Protein AF-A0A7H9AKN1-F1 (afdb_monomer_lite)

Radius of gyration: 24.17 Å; chains: 1; bounding box: 54×29×66 Å

Structure (mmCIF, N/CA/C/O backbone):
data_AF-A0A7H9AKN1-F1
#
_entry.id   AF-A0A7H9AKN1-F1
#
loop_
_atom_site.group_PDB
_atom_site.id
_atom_site.type_symbol
_atom_site.label_atom_id
_atom_site.label_alt_id
_atom_site.label_comp_id
_atom_site.label_asym_id
_atom_site.label_entity_id
_atom_site.label_seq_id
_atom_site.pdbx_PDB_ins_code
_atom_site.Cartn_x
_atom_site.Cartn_y
_atom_site.Cartn_z
_atom_site.occupancy
_atom_site.B_iso_or_equiv
_atom_site.auth_seq_id
_atom_site.auth_comp_id
_atom_site.auth_asym_id
_atom_site.auth_atom_id
_atom_site.pdbx_PDB_model_num
ATOM 1 N N . MET A 1 1 ? -33.465 -10.566 28.072 1.00 66.38 1 MET A N 1
ATOM 2 C CA . MET A 1 1 ? -33.564 -11.280 26.782 1.00 66.38 1 MET A CA 1
ATOM 3 C C . MET A 1 1 ? -33.278 -10.333 25.612 1.00 66.38 1 MET A C 1
ATOM 5 O O . MET A 1 1 ? -32.271 -10.537 24.952 1.00 66.38 1 MET A O 1
ATOM 9 N N . GLU A 1 2 ? -34.022 -9.232 25.439 1.00 74.25 2 GLU A N 1
ATOM 10 C CA . GLU A 1 2 ? -33.781 -8.227 24.370 1.00 74.25 2 GLU A CA 1
ATOM 11 C C . GLU A 1 2 ? -32.374 -7.591 24.379 1.00 74.25 2 GLU A C 1
ATOM 13 O O . GLU A 1 2 ? -31.767 -7.380 23.329 1.00 74.25 2 GLU A O 1
ATOM 18 N N . LEU A 1 3 ? -31.808 -7.323 25.563 1.00 77.31 3 LEU A N 1
ATOM 19 C CA . LEU A 1 3 ? -30.446 -6.782 25.691 1.00 77.31 3 LEU A CA 1
ATOM 20 C C . LEU A 1 3 ? -29.365 -7.762 25.205 1.00 77.31 3 LEU A C 1
ATOM 22 O O . LEU A 1 3 ? -28.348 -7.340 24.653 1.00 77.31 3 LEU A O 1
ATOM 26 N N . GLU A 1 4 ? -29.557 -9.070 25.390 1.00 75.44 4 GLU A N 1
ATOM 27 C CA . GLU A 1 4 ? -28.607 -10.077 24.900 1.00 75.44 4 GLU A CA 1
ATOM 28 C C . GLU A 1 4 ? -28.708 -10.251 23.387 1.00 75.44 4 GLU A C 1
ATOM 30 O O . GLU A 1 4 ? -27.685 -10.361 22.709 1.00 75.44 4 GLU A O 1
ATOM 35 N N . GLU A 1 5 ? -29.924 -10.214 22.846 1.00 79.50 5 GLU A N 1
ATOM 36 C CA . GLU A 1 5 ? -30.170 -10.277 21.408 1.00 79.50 5 GLU A CA 1
ATOM 37 C C . GLU A 1 5 ? -29.578 -9.057 20.687 1.00 79.50 5 GLU A C 1
ATOM 39 O O . GLU A 1 5 ? -28.807 -9.208 19.736 1.00 79.50 5 GLU A O 1
ATOM 44 N N . THR A 1 6 ? -29.802 -7.853 21.221 1.00 83.56 6 THR A N 1
ATOM 45 C CA . THR A 1 6 ? -29.219 -6.602 20.707 1.00 83.56 6 THR A CA 1
ATOM 46 C C . THR A 1 6 ? -27.687 -6.647 20.713 1.00 83.56 6 THR A C 1
ATOM 48 O O . THR A 1 6 ? -27.030 -6.261 19.740 1.00 83.56 6 THR A O 1
ATOM 51 N N . ASN A 1 7 ? -27.085 -7.162 21.789 1.00 79.50 7 ASN A N 1
ATOM 52 C CA . ASN A 1 7 ? -25.632 -7.310 21.890 1.00 79.50 7 ASN A CA 1
ATOM 53 C C . ASN A 1 7 ? -25.068 -8.343 20.902 1.00 79.50 7 ASN A C 1
ATOM 55 O O . ASN A 1 7 ? -24.010 -8.108 20.308 1.00 79.50 7 ASN A O 1
ATOM 59 N N . ARG A 1 8 ? -25.755 -9.473 20.696 1.00 79.62 8 ARG A N 1
ATOM 60 C CA . ARG A 1 8 ? -25.358 -10.494 19.711 1.00 79.62 8 ARG A CA 1
ATOM 61 C C . ARG A 1 8 ? -25.420 -9.946 18.288 1.00 79.62 8 ARG A C 1
ATOM 63 O O . ARG A 1 8 ? -24.432 -10.066 17.563 1.00 79.62 8 ARG A O 1
ATOM 70 N N . THR A 1 9 ? -26.508 -9.271 17.927 1.00 84.75 9 THR A N 1
ATOM 71 C CA . THR A 1 9 ? -26.685 -8.642 16.609 1.00 84.75 9 THR A CA 1
ATOM 72 C C . THR A 1 9 ? -25.603 -7.596 16.337 1.00 84.75 9 THR A C 1
ATOM 74 O O . THR A 1 9 ? -24.969 -7.621 15.281 1.00 84.75 9 THR A O 1
ATOM 77 N N . ASN A 1 10 ? -25.289 -6.744 17.318 1.00 83.94 10 ASN A N 1
ATOM 78 C CA . ASN A 1 10 ? -24.216 -5.753 17.195 1.00 83.94 10 ASN A CA 1
ATOM 79 C C . ASN A 1 10 ? -22.827 -6.386 17.009 1.00 83.94 10 ASN A C 1
ATOM 81 O O . ASN A 1 10 ? -22.036 -5.910 16.190 1.00 83.94 10 ASN A O 1
ATOM 85 N N . LYS A 1 11 ? -22.511 -7.469 17.732 1.00 82.88 11 LYS A N 1
ATOM 86 C CA . LYS A 1 11 ? -21.246 -8.204 17.549 1.00 82.88 11 LYS A CA 1
ATOM 87 C C . LYS A 1 11 ? -21.155 -8.832 16.157 1.00 82.88 11 LYS A C 1
ATOM 89 O O . LYS A 1 11 ? -20.117 -8.706 15.508 1.00 82.88 11 LYS A O 1
ATOM 94 N N . MET A 1 12 ? -22.235 -9.452 15.683 1.00 87.56 12 MET A N 1
ATOM 95 C CA . MET A 1 12 ? -22.297 -10.046 14.343 1.00 87.56 12 MET A CA 1
ATOM 96 C C . MET A 1 12 ? -22.142 -8.991 13.241 1.00 87.56 12 MET A C 1
ATOM 98 O O . MET A 1 12 ? -21.385 -9.205 12.296 1.00 87.56 12 MET A O 1
ATOM 102 N N . LEU A 1 13 ? -22.785 -7.828 13.386 1.00 90.50 13 LEU A N 1
ATOM 103 C CA . LEU A 1 13 ? -22.668 -6.725 12.431 1.00 90.50 13 LEU A CA 1
ATOM 104 C C . LEU A 1 13 ? -21.233 -6.179 12.357 1.00 90.50 13 LEU A C 1
ATOM 106 O O . LEU A 1 13 ? -20.713 -5.962 11.263 1.00 90.50 13 LEU A O 1
ATOM 110 N N . ARG A 1 14 ? -20.569 -6.008 13.508 1.00 86.25 14 ARG A N 1
ATOM 111 C CA . ARG A 1 14 ? -19.159 -5.580 13.570 1.00 86.25 14 ARG A CA 1
ATOM 112 C C . ARG A 1 14 ? -18.223 -6.598 12.923 1.00 86.25 14 ARG A C 1
ATOM 114 O O . ARG A 1 14 ? -17.354 -6.207 12.149 1.00 86.25 14 ARG A O 1
ATOM 121 N N . ALA A 1 15 ? -18.424 -7.886 13.200 1.00 87.50 15 ALA A N 1
ATOM 122 C CA . ALA A 1 15 ? -17.642 -8.955 12.586 1.00 87.50 15 ALA A CA 1
ATOM 123 C C . ALA A 1 15 ? -17.828 -8.985 11.060 1.00 87.50 15 ALA A C 1
ATOM 125 O O . ALA A 1 15 ? -16.844 -9.051 10.326 1.00 87.50 15 ALA A O 1
ATOM 126 N N . LYS A 1 16 ? -19.070 -8.853 10.574 1.00 90.06 16 LYS A N 1
ATOM 127 C CA . LYS A 1 16 ? -19.369 -8.790 9.137 1.00 90.06 16 LYS A CA 1
ATOM 128 C C . LYS A 1 16 ? -18.691 -7.593 8.467 1.00 90.06 16 LYS A C 1
ATOM 130 O O . LYS A 1 16 ? -18.005 -7.773 7.467 1.00 90.06 16 LYS A O 1
ATOM 135 N N . LYS A 1 17 ? -18.809 -6.399 9.060 1.00 89.75 17 LYS A N 1
ATOM 136 C CA . LYS A 1 17 ? -18.154 -5.184 8.556 1.00 89.75 17 LYS A CA 1
ATOM 137 C C . LYS A 1 17 ? -16.638 -5.359 8.445 1.00 89.75 17 LYS A C 1
ATOM 139 O O . LYS A 1 17 ? -16.061 -4.987 7.431 1.00 89.75 17 LYS A O 1
ATOM 144 N N . HIS A 1 18 ? -16.009 -5.960 9.452 1.00 87.56 18 HIS A N 1
ATOM 145 C CA . HIS A 1 18 ? -14.571 -6.215 9.432 1.00 87.56 18 HIS A CA 1
ATOM 146 C C . HIS A 1 18 ? -14.162 -7.182 8.308 1.00 87.56 18 HIS A C 1
ATOM 148 O O . HIS A 1 18 ? -13.166 -6.950 7.628 1.00 87.56 18 HIS A O 1
ATOM 154 N N . VAL A 1 19 ? -14.949 -8.235 8.057 1.00 92.38 19 VAL A N 1
ATOM 155 C CA . VAL A 1 19 ? -14.710 -9.153 6.929 1.00 92.38 19 VAL A CA 1
ATOM 156 C C . VAL A 1 19 ? -14.840 -8.433 5.585 1.00 92.38 19 VAL A C 1
ATOM 158 O O . VAL A 1 19 ? -14.038 -8.676 4.685 1.00 92.38 19 VAL A O 1
ATOM 161 N N . ASP A 1 20 ? -15.823 -7.547 5.437 1.00 93.31 20 ASP A N 1
ATOM 162 C CA . ASP A 1 20 ?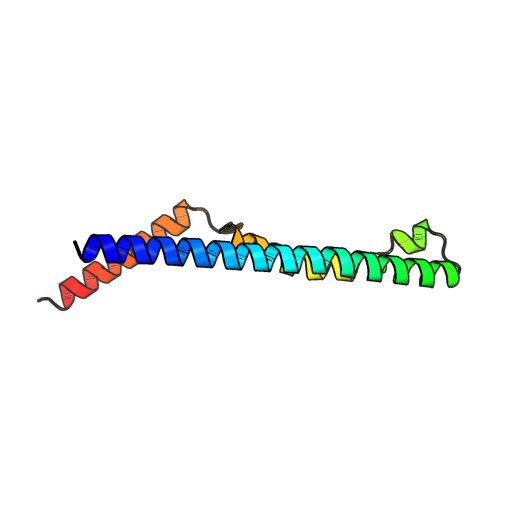 -16.012 -6.779 4.204 1.00 93.31 20 ASP A CA 1
ATOM 163 C C . ASP A 1 20 ? -14.859 -5.781 3.974 1.00 93.31 20 ASP A C 1
ATOM 165 O O . ASP A 1 20 ? -14.356 -5.668 2.854 1.00 93.31 20 ASP A O 1
ATOM 169 N N . GLU A 1 21 ? -14.362 -5.132 5.032 1.00 92.88 21 GLU A N 1
ATOM 170 C CA . GLU A 1 21 ? -13.153 -4.294 4.982 1.00 92.88 21 GLU A CA 1
ATOM 171 C C . GLU A 1 21 ? -11.910 -5.112 4.591 1.00 92.88 21 GLU A C 1
ATOM 173 O O . GLU A 1 21 ? -11.133 -4.689 3.733 1.00 92.88 21 GLU A O 1
ATOM 178 N N . LEU A 1 22 ? -11.753 -6.316 5.149 1.00 93.88 22 LEU A N 1
ATOM 179 C CA . LEU A 1 22 ? -10.649 -7.219 4.825 1.00 93.88 22 LEU A CA 1
ATOM 180 C C . LEU A 1 22 ? -10.678 -7.664 3.354 1.00 93.88 22 LEU A C 1
ATOM 182 O O . LEU A 1 22 ? -9.647 -7.655 2.680 1.00 93.88 22 LEU A O 1
ATOM 186 N N . LYS A 1 23 ? -11.858 -8.001 2.824 1.00 94.94 23 LYS A N 1
ATOM 187 C CA . LYS A 1 23 ? -12.032 -8.301 1.392 1.00 94.94 23 LYS A CA 1
ATOM 188 C C . LYS A 1 23 ? -11.655 -7.104 0.522 1.00 94.94 23 LYS A C 1
ATOM 190 O O . LYS A 1 23 ? -10.933 -7.274 -0.459 1.00 94.94 23 LYS A O 1
ATOM 195 N N . GLY A 1 24 ? -12.105 -5.904 0.894 1.00 95.94 24 GLY A N 1
ATOM 196 C CA . GLY A 1 24 ? -11.749 -4.667 0.197 1.00 95.94 24 GLY A CA 1
ATOM 197 C C . GLY A 1 24 ? -10.238 -4.431 0.162 1.00 95.94 24 GLY A C 1
ATOM 198 O O . GLY A 1 24 ? -9.692 -4.073 -0.883 1.00 95.94 24 GLY A O 1
ATOM 199 N N . PHE A 1 25 ? -9.543 -4.702 1.268 1.00 96.31 25 PHE A N 1
ATOM 200 C CA . PHE A 1 25 ? -8.085 -4.637 1.325 1.00 96.31 25 PHE A CA 1
ATOM 201 C C . PHE A 1 25 ? -7.407 -5.641 0.390 1.00 96.31 25 PHE A C 1
ATOM 203 O O . PHE A 1 25 ? -6.521 -5.245 -0.364 1.00 96.31 25 PHE A O 1
ATOM 210 N N . TYR A 1 26 ? -7.835 -6.908 0.373 1.00 96.44 26 TYR A N 1
ATOM 211 C CA . TYR A 1 26 ? -7.247 -7.913 -0.521 1.00 96.44 26 TYR A CA 1
ATOM 212 C C . TYR A 1 26 ? -7.459 -7.594 -2.000 1.00 96.44 26 TYR A C 1
ATOM 214 O O . TYR A 1 26 ? -6.549 -7.802 -2.801 1.00 96.44 26 TYR A O 1
ATOM 222 N N . ILE A 1 27 ? -8.619 -7.043 -2.365 1.00 97.94 27 ILE A N 1
ATOM 223 C CA . ILE A 1 27 ? -8.863 -6.565 -3.731 1.00 97.94 27 ILE A CA 1
ATOM 224 C C . ILE A 1 27 ? -7.904 -5.416 -4.062 1.00 97.94 27 ILE A C 1
ATOM 226 O O . ILE A 1 27 ? -7.258 -5.445 -5.107 1.00 97.94 27 ILE A O 1
ATOM 230 N N . HIS A 1 28 ? -7.762 -4.433 -3.167 1.00 97.12 28 HIS A N 1
ATOM 231 C CA . HIS A 1 28 ? -6.837 -3.317 -3.372 1.00 97.12 28 HIS A CA 1
ATOM 232 C C . HIS A 1 28 ? -5.381 -3.791 -3.502 1.00 97.12 28 HIS A C 1
ATOM 234 O O . HIS A 1 28 ? -4.677 -3.348 -4.405 1.00 97.12 28 HIS A O 1
ATOM 240 N N . LEU A 1 29 ? -4.950 -4.732 -2.655 1.00 97.88 29 LEU A N 1
ATOM 241 C CA . LEU A 1 29 ? -3.625 -5.352 -2.709 1.00 97.88 29 LEU A CA 1
ATOM 242 C C . LEU A 1 29 ? -3.397 -6.097 -4.031 1.00 97.88 29 LEU A C 1
ATOM 244 O O . LEU A 1 29 ? -2.348 -5.937 -4.651 1.00 97.88 29 LEU A O 1
ATOM 248 N N . LEU A 1 30 ? -4.376 -6.885 -4.480 1.00 98.06 30 LEU A N 1
ATOM 249 C CA . LEU A 1 30 ? -4.291 -7.617 -5.742 1.00 98.06 30 LEU A CA 1
ATOM 250 C C . LEU A 1 30 ? -4.153 -6.659 -6.930 1.00 98.06 30 LEU A C 1
ATOM 252 O O . LEU A 1 30 ? -3.252 -6.825 -7.750 1.00 98.06 30 LEU A O 1
ATOM 256 N N . VAL A 1 31 ? -5.011 -5.636 -6.999 1.00 98.00 31 VAL A N 1
ATOM 257 C CA . VAL A 1 31 ? -4.950 -4.602 -8.044 1.00 98.00 31 VAL A CA 1
ATOM 258 C C . VAL A 1 31 ? -3.603 -3.888 -8.007 1.00 98.00 31 VAL A C 1
ATOM 260 O O . VAL A 1 31 ? -2.970 -3.738 -9.048 1.00 98.00 31 VAL A O 1
ATOM 263 N N . TYR A 1 32 ? -3.130 -3.510 -6.818 1.00 97.62 32 TYR A N 1
ATOM 264 C CA . TYR A 1 32 ? -1.822 -2.890 -6.637 1.00 97.62 32 TYR A CA 1
ATOM 265 C C . TYR A 1 32 ? -0.697 -3.758 -7.218 1.00 97.62 32 TYR A C 1
ATOM 267 O O . TYR A 1 32 ? 0.122 -3.246 -7.978 1.00 97.62 32 TYR A O 1
ATOM 275 N N . ILE A 1 33 ? -0.664 -5.060 -6.921 1.00 97.75 33 ILE A N 1
ATOM 276 C CA . ILE A 1 33 ? 0.378 -5.964 -7.432 1.00 97.75 33 ILE A CA 1
ATOM 277 C C . ILE A 1 33 ? 0.302 -6.074 -8.959 1.00 97.75 33 ILE A C 1
ATOM 279 O O . ILE A 1 33 ? 1.306 -5.859 -9.637 1.00 97.75 33 ILE A O 1
ATOM 283 N N . LEU A 1 34 ? -0.878 -6.376 -9.507 1.00 98.00 34 LEU A N 1
ATOM 284 C CA . LEU A 1 34 ? -1.045 -6.612 -10.944 1.00 98.00 34 LEU A CA 1
ATOM 285 C C . LEU A 1 34 ? -0.730 -5.362 -11.774 1.00 98.00 34 LEU A C 1
ATOM 287 O O . LEU A 1 34 ? -0.011 -5.446 -12.770 1.00 98.00 34 LEU A O 1
ATOM 291 N N . VAL A 1 35 ? -1.230 -4.201 -11.347 1.00 96.81 35 VAL A N 1
ATOM 292 C CA . VAL A 1 35 ? -1.011 -2.932 -12.050 1.00 96.81 35 VAL A CA 1
ATOM 293 C C . VAL A 1 35 ? 0.454 -2.516 -11.979 1.00 96.81 35 VAL A C 1
ATOM 295 O O . VAL A 1 35 ? 1.009 -2.116 -12.999 1.00 96.81 35 VAL A O 1
ATOM 29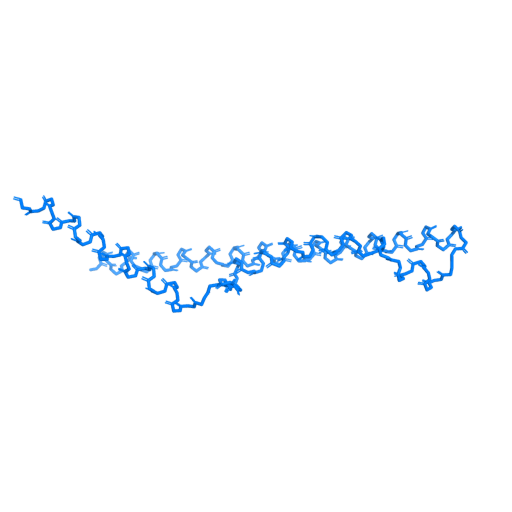8 N N . ASN A 1 36 ? 1.113 -2.641 -10.822 1.00 96.19 36 ASN A N 1
ATOM 299 C CA . ASN A 1 36 ? 2.524 -2.267 -10.722 1.00 96.19 36 ASN A CA 1
ATOM 300 C C . ASN A 1 36 ? 3.431 -3.211 -11.515 1.00 96.19 36 ASN A C 1
ATOM 302 O O . ASN A 1 36 ? 4.326 -2.720 -12.192 1.00 96.19 36 ASN A O 1
ATOM 306 N N . ILE A 1 37 ? 3.170 -4.525 -11.523 1.00 95.50 37 ILE A N 1
ATOM 307 C CA . ILE A 1 37 ? 3.896 -5.454 -12.406 1.00 95.50 37 ILE A CA 1
ATOM 308 C C . ILE A 1 37 ? 3.746 -5.009 -13.863 1.00 95.50 37 ILE A C 1
ATOM 310 O O . ILE A 1 37 ? 4.745 -4.860 -14.560 1.00 95.50 37 ILE A O 1
ATOM 314 N N . PHE A 1 38 ? 2.517 -4.732 -14.308 1.00 95.88 38 PHE A N 1
ATOM 315 C CA . PHE A 1 38 ? 2.259 -4.286 -15.676 1.00 95.88 38 PHE A CA 1
ATOM 316 C C . PHE A 1 38 ? 3.002 -2.984 -16.021 1.00 95.88 38 PHE A C 1
ATOM 318 O O . PHE A 1 38 ? 3.704 -2.929 -17.032 1.00 95.88 38 PHE A O 1
ATOM 325 N N . ILE A 1 39 ? 2.903 -1.957 -15.171 1.00 94.19 39 ILE A N 1
ATOM 326 C CA . ILE A 1 39 ? 3.570 -0.662 -15.377 1.00 94.19 39 ILE A CA 1
ATOM 327 C C . ILE A 1 39 ? 5.090 -0.829 -15.409 1.00 94.19 39 ILE A C 1
ATOM 329 O O . ILE A 1 39 ? 5.736 -0.313 -16.324 1.00 94.19 39 ILE A O 1
ATOM 333 N N . THR A 1 40 ? 5.670 -1.555 -14.450 1.00 93.69 40 THR A N 1
ATOM 334 C CA . THR A 1 40 ? 7.116 -1.793 -14.398 1.00 93.69 40 THR A CA 1
ATOM 335 C C . THR A 1 40 ? 7.578 -2.554 -15.639 1.00 93.69 40 THR A C 1
ATOM 337 O O . THR A 1 40 ? 8.546 -2.137 -16.268 1.00 93.69 40 THR A O 1
ATOM 340 N N . THR A 1 41 ? 6.872 -3.608 -16.063 1.00 93.38 41 THR A N 1
ATOM 341 C CA . THR A 1 41 ? 7.222 -4.360 -17.278 1.00 93.38 41 THR A CA 1
ATOM 342 C C . THR A 1 41 ? 7.189 -3.479 -18.526 1.00 93.38 41 THR A C 1
ATOM 344 O O . THR A 1 41 ? 8.169 -3.454 -19.271 1.00 93.38 41 THR A O 1
ATOM 347 N N . VAL A 1 42 ? 6.111 -2.719 -18.748 1.00 93.88 42 VAL A N 1
ATOM 348 C CA . VAL A 1 42 ? 5.993 -1.833 -19.921 1.00 93.88 42 VAL A CA 1
ATOM 349 C C . VAL A 1 42 ? 7.070 -0.747 -19.904 1.00 93.88 42 VAL A C 1
ATOM 351 O O . VAL A 1 42 ? 7.708 -0.501 -20.926 1.00 93.88 42 VAL A O 1
ATOM 354 N N . THR A 1 43 ? 7.321 -0.140 -18.743 1.00 92.44 43 THR A N 1
ATOM 355 C CA . THR A 1 43 ? 8.334 0.914 -18.581 1.00 92.44 43 THR A CA 1
ATOM 356 C C . THR A 1 43 ? 9.738 0.385 -18.858 1.00 92.44 43 THR A C 1
ATOM 358 O O . THR A 1 43 ? 10.500 1.011 -19.591 1.00 92.44 43 THR A O 1
ATOM 361 N N . VAL A 1 44 ? 10.080 -0.789 -18.322 1.00 92.56 44 VAL A N 1
ATOM 362 C CA . VAL A 1 44 ? 11.394 -1.413 -18.532 1.00 92.56 44 VAL A CA 1
ATOM 363 C C . VAL A 1 44 ? 11.598 -1.774 -20.002 1.00 92.56 44 VAL A C 1
ATOM 365 O O . VAL A 1 44 ? 12.636 -1.435 -20.563 1.00 92.56 44 VAL A O 1
ATOM 368 N N . ILE A 1 45 ? 10.604 -2.389 -20.653 1.00 93.56 45 ILE A N 1
ATOM 369 C CA . ILE A 1 45 ? 10.683 -2.732 -22.084 1.00 93.56 45 ILE A CA 1
ATOM 370 C C . ILE A 1 45 ? 10.860 -1.473 -22.939 1.00 93.56 45 ILE A C 1
ATOM 372 O O . ILE A 1 45 ? 11.715 -1.447 -23.823 1.00 93.56 45 ILE A O 1
ATOM 376 N N . ALA A 1 46 ? 10.090 -0.416 -22.668 1.00 92.31 46 ALA A N 1
ATOM 377 C CA . ALA A 1 46 ? 10.192 0.839 -23.407 1.00 92.31 46 ALA A CA 1
ATOM 378 C C . ALA A 1 46 ? 11.594 1.463 -23.298 1.00 92.31 46 ALA A C 1
ATOM 380 O O . ALA A 1 46 ? 12.123 1.961 -24.289 1.00 92.31 46 ALA A O 1
ATOM 381 N N . ARG A 1 47 ? 12.216 1.395 -22.117 1.00 91.50 47 ARG A N 1
ATOM 382 C CA . ARG A 1 47 ? 13.554 1.954 -21.875 1.00 91.50 47 ARG A CA 1
ATOM 383 C C . ARG A 1 47 ? 14.667 1.114 -22.493 1.00 91.50 47 ARG A C 1
ATOM 385 O O . ARG A 1 47 ? 15.580 1.681 -23.085 1.00 91.50 47 ARG A O 1
ATOM 392 N N . ILE A 1 48 ? 14.543 -0.213 -22.464 1.00 94.06 48 ILE A N 1
ATOM 393 C CA . ILE A 1 48 ? 15.464 -1.111 -23.179 1.00 94.06 48 ILE A CA 1
ATOM 394 C C . ILE A 1 48 ? 15.410 -0.848 -24.688 1.00 94.06 48 ILE A C 1
ATOM 396 O O . ILE A 1 48 ? 16.448 -0.701 -25.328 1.00 94.06 48 ILE A O 1
ATOM 400 N N . ASN A 1 49 ? 14.209 -0.698 -25.257 1.00 93.06 49 ASN A N 1
ATOM 401 C CA . ASN A 1 49 ? 14.048 -0.330 -26.669 1.00 93.06 49 ASN A CA 1
ATOM 402 C C . ASN A 1 49 ? 14.604 1.070 -26.987 1.00 93.06 49 ASN A C 1
ATOM 404 O O . ASN A 1 49 ? 14.956 1.344 -28.131 1.00 93.06 49 ASN A O 1
ATOM 408 N N . GLY A 1 50 ? 14.694 1.944 -25.982 1.00 90.81 50 GLY A N 1
ATOM 409 C CA . GLY A 1 50 ? 15.338 3.255 -26.058 1.00 90.81 50 GLY A CA 1
ATOM 410 C C . GLY A 1 50 ? 16.867 3.223 -25.957 1.00 90.81 50 GLY A C 1
ATOM 411 O O . GLY A 1 50 ? 17.484 4.283 -26.022 1.00 90.81 50 GLY A O 1
ATOM 412 N N . GLY A 1 51 ? 17.480 2.042 -25.815 1.00 91.56 51 GLY A N 1
ATOM 413 C CA . GLY A 1 51 ? 18.934 1.860 -25.782 1.00 91.56 51 GLY A CA 1
ATOM 414 C C . GLY A 1 51 ? 19.537 1.700 -24.386 1.00 91.56 51 GLY A C 1
ATOM 415 O O . GLY A 1 51 ? 20.756 1.588 -24.277 1.00 91.56 51 GLY A O 1
ATOM 416 N N . GLU A 1 52 ? 18.723 1.668 -23.327 1.00 91.88 52 GLU A N 1
ATOM 417 C CA . GLU A 1 52 ? 19.213 1.392 -21.973 1.00 91.88 52 GLU A CA 1
ATOM 418 C C . GLU A 1 52 ? 19.499 -0.101 -21.758 1.00 91.88 52 GLU A C 1
ATOM 420 O O . GLU A 1 52 ? 18.814 -0.981 -22.291 1.00 91.88 52 GLU A O 1
ATOM 425 N N . SER A 1 53 ? 20.477 -0.411 -20.907 1.00 92.06 53 SER A N 1
ATOM 426 C CA . SER A 1 53 ? 20.667 -1.782 -20.429 1.00 92.06 53 SER A CA 1
ATOM 427 C C . SER A 1 53 ? 19.521 -2.207 -19.498 1.00 92.06 53 SER A C 1
ATOM 429 O O . SER A 1 53 ? 18.859 -1.379 -18.872 1.00 92.06 53 SER A O 1
ATOM 431 N N . PHE A 1 54 ? 19.306 -3.519 -19.331 1.00 88.62 54 PHE A N 1
ATOM 432 C CA . PHE A 1 54 ? 18.285 -4.027 -18.402 1.00 88.62 54 PHE A CA 1
ATOM 433 C C . PHE A 1 54 ? 18.464 -3.479 -16.976 1.00 88.62 54 PHE A C 1
ATOM 435 O O . PHE A 1 54 ? 17.481 -3.150 -16.318 1.00 88.62 54 PHE A O 1
ATOM 442 N N . GLY A 1 55 ? 19.710 -3.349 -16.505 1.00 88.06 55 GLY A N 1
ATOM 443 C CA . GLY A 1 55 ? 20.003 -2.826 -15.170 1.00 88.06 55 GLY A CA 1
ATOM 444 C C . GLY A 1 55 ? 19.568 -1.369 -15.003 1.00 88.06 55 GLY A C 1
ATOM 445 O O . GLY A 1 55 ? 18.888 -1.043 -14.033 1.00 88.06 55 GLY A O 1
ATOM 446 N N . GLU A 1 56 ? 19.895 -0.507 -15.965 1.00 87.94 56 GLU A N 1
ATOM 447 C CA . GLU A 1 56 ? 19.506 0.914 -15.961 1.00 87.94 56 GLU A CA 1
ATOM 448 C C . GLU A 1 56 ? 17.987 1.092 -16.108 1.00 87.94 56 GLU A C 1
ATOM 450 O O . GLU A 1 56 ? 17.361 1.908 -15.415 1.00 87.94 56 GLU A O 1
ATOM 455 N N . ALA A 1 57 ? 17.376 0.265 -16.958 1.00 87.50 57 ALA A N 1
ATOM 456 C CA . ALA A 1 57 ? 15.942 0.253 -17.186 1.00 87.50 57 ALA A CA 1
ATOM 457 C C . ALA A 1 57 ? 15.173 -0.174 -15.922 1.00 87.50 57 ALA A C 1
ATOM 459 O O . ALA A 1 57 ? 14.205 0.484 -15.525 1.00 87.50 57 ALA A O 1
ATOM 460 N N . PHE A 1 58 ? 15.617 -1.254 -15.270 1.00 87.62 58 PHE A N 1
ATOM 461 C CA . PHE A 1 58 ? 14.953 -1.851 -14.113 1.00 87.62 58 PHE A CA 1
ATOM 462 C C . PHE A 1 58 ? 15.171 -1.048 -12.831 1.00 87.62 58 PHE A C 1
ATOM 464 O O . PHE A 1 58 ? 14.194 -0.698 -12.181 1.00 87.62 58 PHE A O 1
ATOM 471 N N . PHE A 1 59 ? 16.414 -0.701 -12.482 1.00 87.81 59 PHE A N 1
ATOM 472 C CA . PHE A 1 59 ? 16.734 -0.028 -11.213 1.00 87.81 59 PHE A CA 1
ATOM 473 C C . PHE A 1 59 ? 16.464 1.480 -11.200 1.00 87.81 59 PHE A C 1
ATOM 475 O O . PHE A 1 59 ? 16.753 2.155 -10.211 1.00 87.81 59 PHE A O 1
ATOM 482 N N . SER A 1 60 ? 15.888 2.032 -12.264 1.00 87.00 60 SER A N 1
ATOM 483 C CA . SER A 1 60 ? 15.478 3.430 -12.248 1.00 87.00 60 SER A CA 1
ATOM 484 C C . SER A 1 60 ? 14.352 3.683 -11.267 1.00 87.00 60 SER A C 1
ATOM 486 O O . SER A 1 60 ? 13.361 2.954 -11.194 1.00 87.00 60 SER A O 1
ATOM 488 N N . PHE A 1 61 ? 14.469 4.814 -10.580 1.00 86.12 61 PHE A N 1
ATOM 489 C CA . PHE A 1 61 ? 13.427 5.341 -9.717 1.00 86.12 61 PHE A CA 1
ATOM 490 C C . PHE A 1 61 ? 12.075 5.466 -10.438 1.00 86.12 61 PHE A C 1
ATOM 492 O O . PHE A 1 61 ? 11.031 5.221 -9.833 1.00 86.12 61 PHE A O 1
ATOM 499 N N . ALA A 1 62 ? 12.075 5.772 -11.740 1.00 81.31 62 ALA A N 1
ATOM 500 C CA . ALA A 1 62 ? 10.847 5.880 -12.525 1.00 81.31 62 ALA A CA 1
ATOM 501 C C . ALA A 1 62 ? 10.049 4.563 -12.537 1.00 81.31 62 ALA A C 1
ATOM 503 O O . ALA A 1 62 ? 8.828 4.600 -12.385 1.00 81.31 62 ALA A O 1
ATOM 504 N N . SER A 1 63 ? 10.735 3.417 -12.599 1.00 84.56 63 SER A N 1
ATOM 505 C CA . SER A 1 63 ? 10.138 2.075 -12.685 1.00 84.56 63 SER A CA 1
ATOM 506 C C . SER A 1 63 ? 9.387 1.654 -11.417 1.00 84.56 63 SER A C 1
ATOM 508 O O . SER A 1 63 ? 8.535 0.766 -11.481 1.00 84.56 63 SER A O 1
ATOM 510 N N . PHE A 1 64 ? 9.672 2.305 -10.281 1.00 89.69 64 PHE A N 1
ATOM 511 C CA . PHE A 1 64 ? 9.079 1.991 -8.976 1.00 89.69 64 PHE A CA 1
ATOM 512 C C . PHE A 1 64 ? 8.371 3.168 -8.302 1.00 89.69 64 PHE A C 1
ATOM 514 O O . PHE A 1 64 ? 7.695 2.964 -7.296 1.00 89.69 64 PHE A O 1
ATOM 521 N N . SER A 1 65 ? 8.482 4.389 -8.830 1.00 92.31 65 SER A N 1
ATOM 522 C CA . SER A 1 65 ? 7.888 5.579 -8.209 1.00 92.31 65 SER A CA 1
ATOM 523 C C . SER A 1 65 ? 6.375 5.433 -7.999 1.00 92.31 65 SER A C 1
ATOM 525 O O . SER A 1 65 ? 5.881 5.690 -6.902 1.00 92.31 65 SER A O 1
ATOM 527 N N . THR A 1 66 ? 5.646 4.919 -8.997 1.00 93.06 66 THR A N 1
ATOM 528 C CA . THR A 1 66 ? 4.208 4.622 -8.891 1.00 93.06 66 THR A CA 1
ATOM 529 C C . THR A 1 66 ? 3.910 3.638 -7.761 1.00 93.06 66 THR A C 1
ATOM 531 O O . THR A 1 66 ? 3.039 3.912 -6.933 1.00 93.06 66 THR A O 1
ATOM 534 N N . ALA A 1 67 ? 4.670 2.541 -7.679 1.00 95.00 67 ALA A N 1
ATOM 535 C CA . ALA A 1 67 ? 4.522 1.538 -6.631 1.00 95.00 67 ALA A CA 1
ATOM 536 C C . ALA A 1 67 ? 4.763 2.147 -5.247 1.00 95.00 67 ALA A C 1
ATOM 538 O O . ALA A 1 67 ? 3.966 1.944 -4.339 1.00 95.00 67 ALA A O 1
ATOM 539 N N . ILE A 1 68 ? 5.804 2.966 -5.090 1.00 95.25 68 ILE A N 1
ATOM 540 C CA . ILE A 1 68 ? 6.137 3.612 -3.815 1.00 95.25 68 ILE A CA 1
ATOM 541 C C . ILE A 1 68 ? 4.986 4.507 -3.338 1.00 95.25 68 ILE A C 1
ATOM 543 O O . ILE A 1 68 ? 4.503 4.339 -2.216 1.00 95.25 68 ILE A O 1
ATOM 547 N N . PHE A 1 69 ? 4.505 5.427 -4.179 1.00 95.19 69 PHE A N 1
ATOM 548 C CA . PHE A 1 69 ? 3.451 6.362 -3.770 1.00 95.19 69 PHE A CA 1
ATOM 549 C C . PHE A 1 69 ? 2.111 5.662 -3.507 1.00 95.19 69 PHE A C 1
ATOM 551 O O . PHE A 1 69 ? 1.433 5.981 -2.528 1.00 95.19 69 PHE A O 1
ATOM 558 N N . TRP A 1 70 ? 1.736 4.671 -4.320 1.00 95.50 70 TRP A N 1
ATOM 559 C CA . TRP A 1 70 ? 0.527 3.875 -4.072 1.00 95.50 70 TRP A CA 1
ATOM 560 C C . TRP A 1 70 ? 0.674 2.950 -2.861 1.00 95.50 70 TRP A C 1
ATOM 562 O O . TRP A 1 70 ? -0.294 2.727 -2.130 1.00 95.50 70 TRP A O 1
ATOM 572 N N . GLY A 1 71 ? 1.887 2.464 -2.603 1.00 96.69 71 GLY A N 1
ATOM 573 C CA . GLY A 1 71 ? 2.223 1.632 -1.454 1.00 96.69 71 GLY A CA 1
ATOM 574 C C . GLY A 1 71 ? 1.951 2.342 -0.130 1.00 96.69 71 GLY A C 1
ATOM 575 O O . GLY A 1 71 ? 1.493 1.707 0.817 1.00 96.69 71 GLY A O 1
ATOM 576 N N . ILE A 1 72 ? 2.118 3.669 -0.078 1.00 95.62 72 ILE A N 1
ATOM 577 C CA . ILE A 1 72 ? 1.734 4.482 1.086 1.00 95.62 72 ILE A CA 1
ATOM 578 C C . ILE A 1 72 ? 0.218 4.387 1.328 1.00 95.62 72 ILE A C 1
ATOM 580 O O . ILE A 1 72 ? -0.216 4.106 2.446 1.00 95.62 72 ILE A O 1
ATOM 584 N N . GLY A 1 73 ? -0.603 4.558 0.288 1.00 94.12 73 GLY A N 1
ATOM 585 C CA . GLY A 1 73 ? -2.061 4.425 0.394 1.00 94.12 73 GLY A CA 1
ATOM 586 C C . GLY A 1 73 ? -2.501 3.013 0.793 1.00 94.12 73 GLY A C 1
ATOM 587 O O . GLY A 1 73 ? -3.386 2.839 1.636 1.00 94.12 73 GLY A O 1
ATOM 588 N N . LEU A 1 74 ? -1.840 1.992 0.245 1.00 96.56 74 LEU A N 1
ATOM 589 C CA . LEU A 1 74 ? -2.056 0.596 0.617 1.00 96.56 74 LEU A CA 1
ATOM 590 C C . LEU A 1 74 ? -1.702 0.336 2.091 1.00 96.56 74 LEU A C 1
ATOM 592 O O . LEU A 1 74 ? -2.464 -0.339 2.784 1.00 96.56 74 LEU A O 1
ATOM 596 N N . ALA A 1 75 ? -0.607 0.917 2.590 1.00 94.56 75 ALA A N 1
ATOM 597 C CA . ALA A 1 75 ? -0.205 0.821 3.991 1.00 94.56 75 ALA A CA 1
ATOM 598 C C . ALA A 1 75 ? -1.233 1.469 4.932 1.00 94.56 75 ALA A C 1
ATOM 600 O O . ALA A 1 75 ? -1.577 0.881 5.958 1.00 94.56 75 ALA A O 1
ATOM 601 N N . PHE A 1 76 ? -1.798 2.626 4.569 1.00 93.06 76 PHE A N 1
ATOM 602 C CA . PHE A 1 76 ? -2.893 3.233 5.336 1.00 93.06 76 PHE A CA 1
ATOM 603 C C . PHE A 1 76 ? -4.164 2.372 5.332 1.00 93.06 76 PHE A C 1
ATOM 605 O O . PHE A 1 76 ? -4.824 2.246 6.367 1.00 93.06 76 PHE A O 1
ATOM 612 N N . HIS A 1 77 ? -4.502 1.739 4.205 1.00 93.75 77 HIS A N 1
ATOM 613 C CA . HIS A 1 77 ? -5.635 0.812 4.147 1.00 93.75 77 HIS A CA 1
ATOM 614 C C . HIS A 1 77 ? -5.392 -0.412 5.049 1.00 93.75 77 HIS A C 1
ATOM 616 O O . HIS A 1 77 ? -6.275 -0.780 5.825 1.00 93.75 77 HIS A O 1
ATOM 622 N N . ALA A 1 78 ? -4.183 -0.982 5.023 1.00 93.00 78 ALA A N 1
ATOM 623 C CA . ALA A 1 78 ? -3.794 -2.069 5.919 1.00 93.00 78 ALA A CA 1
ATOM 624 C C . ALA A 1 78 ? -3.905 -1.651 7.395 1.00 93.00 78 ALA A C 1
ATOM 626 O O . ALA A 1 78 ? -4.548 -2.342 8.183 1.00 93.00 78 ALA A O 1
ATOM 627 N N . ALA A 1 79 ? -3.349 -0.492 7.763 1.00 90.44 79 ALA A N 1
ATOM 628 C CA . ALA A 1 79 ? -3.415 0.045 9.121 1.00 90.44 79 ALA A CA 1
ATOM 629 C C . ALA A 1 79 ? -4.865 0.157 9.623 1.00 90.44 79 ALA A C 1
ATOM 631 O O . ALA A 1 79 ? -5.186 -0.302 10.720 1.00 90.44 79 ALA A O 1
ATOM 632 N N . LYS A 1 80 ? -5.767 0.675 8.778 1.00 87.69 80 LYS A N 1
ATOM 633 C CA . LYS A 1 80 ? -7.202 0.758 9.076 1.00 87.69 80 LYS A CA 1
ATOM 634 C C . LYS A 1 80 ? -7.831 -0.623 9.285 1.00 87.69 80 LYS A C 1
ATOM 636 O O . LYS A 1 80 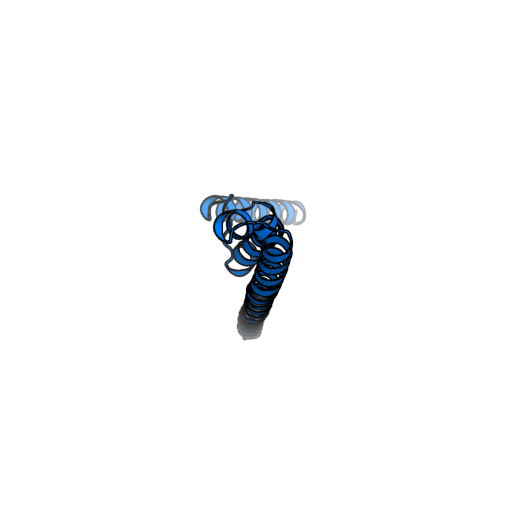? -8.499 -0.835 10.290 1.00 87.69 80 LYS A O 1
ATOM 641 N N . VAL A 1 81 ? -7.630 -1.552 8.351 1.00 90.81 81 VAL A N 1
ATOM 642 C CA . VAL A 1 81 ? -8.273 -2.880 8.378 1.00 90.81 81 VAL A CA 1
ATOM 643 C C . VAL A 1 81 ? -7.809 -3.693 9.580 1.00 90.81 81 VAL A C 1
ATOM 645 O O . VAL A 1 81 ? -8.629 -4.304 10.260 1.00 90.81 81 VAL A O 1
ATOM 648 N N . TYR A 1 82 ? -6.516 -3.662 9.895 1.00 86.50 82 TYR A N 1
ATOM 649 C CA . TYR A 1 82 ? -5.958 -4.408 11.023 1.00 86.50 82 TYR A CA 1
ATOM 650 C C . TYR A 1 82 ? -6.104 -3.689 12.371 1.00 86.50 82 TYR A C 1
ATOM 652 O O . TYR A 1 82 ? -5.597 -4.190 13.375 1.00 86.50 82 TYR A O 1
ATOM 660 N N . ASN A 1 83 ? -6.788 -2.534 12.417 1.00 77.50 83 ASN A N 1
ATOM 661 C CA . ASN A 1 83 ? -6.818 -1.640 13.583 1.00 77.50 83 ASN A CA 1
ATOM 662 C C . ASN A 1 83 ? -5.411 -1.412 14.161 1.00 77.50 83 ASN A C 1
ATOM 664 O O . ASN A 1 83 ? -5.208 -1.329 15.375 1.00 77.50 83 ASN A O 1
ATOM 668 N N . TYR A 1 84 ? -4.418 -1.379 13.276 1.00 72.44 84 TYR A N 1
ATOM 669 C CA . TYR A 1 84 ? -3.049 -1.106 13.642 1.00 72.44 84 TYR A CA 1
ATOM 670 C C . TYR A 1 84 ? -2.877 0.400 13.573 1.00 72.44 84 TYR A C 1
ATOM 672 O O . TYR A 1 84 ? -2.886 0.987 12.494 1.00 72.44 84 TYR A O 1
ATOM 680 N N . SER A 1 85 ? -2.749 1.031 14.733 1.00 66.94 85 SER A N 1
ATOM 681 C CA . SER A 1 85 ? -2.357 2.428 14.810 1.00 66.94 85 SER A CA 1
ATOM 682 C C . SER A 1 85 ? -0.837 2.489 14.977 1.00 66.94 85 SER A C 1
ATOM 684 O O . SER A 1 85 ? -0.349 2.310 16.094 1.00 66.94 85 SER A O 1
ATOM 686 N N . PRO A 1 86 ? -0.057 2.720 13.901 1.00 61.72 86 PRO A N 1
ATOM 687 C CA . PRO A 1 86 ? 1.399 2.829 14.013 1.00 61.72 86 PRO A CA 1
ATOM 688 C C . PRO A 1 86 ? 1.832 3.998 14.911 1.00 61.72 86 PRO A C 1
ATOM 690 O O . PRO A 1 86 ? 2.949 4.002 15.416 1.00 61.72 86 PRO A O 1
ATOM 693 N N . PHE A 1 87 ? 0.947 4.978 15.125 1.00 66.56 87 PHE A N 1
ATOM 694 C CA . PHE A 1 87 ? 1.230 6.195 15.885 1.00 66.56 87 PHE A CA 1
ATOM 695 C C . PHE A 1 87 ? 0.644 6.198 17.304 1.00 66.56 87 PHE A C 1
ATOM 697 O O . PHE A 1 87 ? 1.157 6.917 18.160 1.00 66.56 87 PHE A O 1
ATOM 704 N N . PHE A 1 88 ? -0.405 5.415 17.591 1.00 71.12 88 PHE A N 1
ATOM 705 C CA . PHE A 1 88 ? -1.080 5.435 18.895 1.00 71.12 88 PHE A CA 1
ATOM 706 C C . PHE A 1 88 ? -1.107 4.046 19.541 1.00 71.12 88 PHE A C 1
ATOM 708 O O . PHE A 1 88 ? -1.653 3.096 18.988 1.00 71.12 88 PHE A O 1
ATOM 715 N N . SER A 1 89 ? -0.548 3.921 20.749 1.00 76.62 89 SER A N 1
ATOM 716 C CA . SER A 1 89 ? -0.589 2.662 21.500 1.00 76.62 89 SER A CA 1
ATOM 717 C C . SER A 1 89 ? -2.004 2.343 22.000 1.00 76.62 89 SER A C 1
ATOM 719 O O . SER A 1 89 ? -2.800 3.244 22.278 1.00 76.62 89 SER A O 1
ATO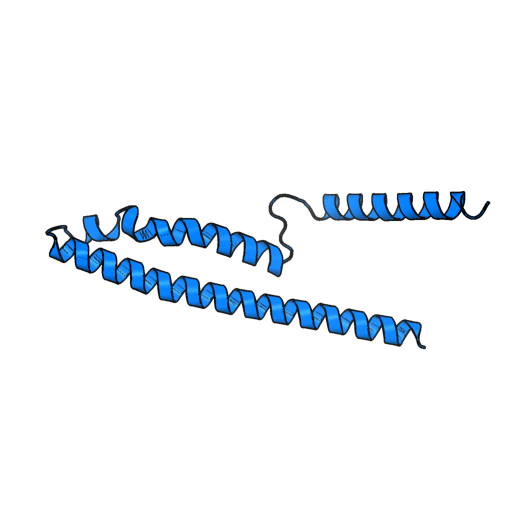M 721 N N . LYS A 1 90 ? -2.303 1.052 22.210 1.00 75.31 90 LYS A N 1
ATOM 722 C CA . LYS A 1 90 ? -3.579 0.608 22.809 1.00 75.31 90 LYS A CA 1
ATOM 723 C C . LYS A 1 90 ? -3.863 1.272 24.165 1.00 75.31 90 LYS A C 1
ATOM 725 O O . LYS A 1 90 ? -5.015 1.542 24.495 1.00 75.31 90 LYS A O 1
ATOM 730 N N . ASP A 1 91 ? -2.822 1.592 24.934 1.00 80.06 91 ASP A N 1
ATOM 731 C CA . ASP A 1 91 ? -2.958 2.309 26.207 1.00 80.06 91 ASP A CA 1
ATOM 732 C C . ASP A 1 91 ? -3.388 3.764 26.022 1.00 80.06 91 ASP A C 1
ATOM 734 O O . ASP A 1 91 ? -4.112 4.319 26.852 1.00 80.06 91 ASP A O 1
ATOM 738 N N . TRP A 1 92 ? -2.943 4.416 24.946 1.00 85.06 92 TRP A N 1
ATOM 739 C CA . TRP A 1 92 ? -3.429 5.746 24.600 1.00 85.06 92 TRP A CA 1
ATOM 740 C C . TRP A 1 92 ? -4.918 5.705 24.242 1.00 85.06 92 TRP A C 1
ATOM 742 O O . TRP A 1 92 ? -5.681 6.479 24.821 1.00 85.06 92 TRP A O 1
ATOM 752 N N . GLU A 1 93 ? -5.348 4.765 23.394 1.00 83.19 93 GLU A N 1
ATOM 753 C CA . GLU A 1 93 ? -6.769 4.606 23.043 1.00 83.19 93 GLU A CA 1
ATOM 754 C C . GLU A 1 93 ? -7.630 4.339 24.280 1.00 83.19 93 GLU A C 1
ATOM 756 O O . GLU A 1 93 ? -8.630 5.025 24.502 1.00 83.19 93 GLU A O 1
ATOM 761 N N . LYS A 1 94 ? -7.205 3.408 25.145 1.00 85.06 94 LYS A N 1
ATOM 762 C CA . LYS A 1 94 ? -7.914 3.083 26.391 1.00 85.06 94 LYS A CA 1
ATOM 763 C C . LYS A 1 94 ? -8.084 4.311 27.290 1.00 85.06 94 LYS A C 1
ATOM 765 O O . LYS A 1 94 ? -9.163 4.517 27.850 1.00 85.06 94 LYS A O 1
ATOM 770 N N . ARG A 1 95 ? -7.045 5.146 27.407 1.00 87.75 95 ARG A N 1
ATOM 771 C CA . ARG A 1 95 ? -7.104 6.403 28.172 1.00 87.75 95 ARG A CA 1
ATOM 772 C C . ARG A 1 95 ? -8.076 7.408 27.561 1.00 87.75 95 ARG A C 1
ATOM 774 O O . ARG A 1 95 ? -8.791 8.066 28.312 1.00 87.75 95 ARG A O 1
ATOM 781 N N . GLN A 1 96 ? -8.128 7.535 26.235 1.00 88.75 96 GLN A N 1
ATOM 782 C CA . GLN A 1 96 ? -9.080 8.446 25.590 1.00 88.75 96 GLN A CA 1
ATOM 783 C C . GLN A 1 96 ? -10.522 7.971 25.765 1.00 88.75 96 GLN A C 1
ATOM 785 O O . GLN A 1 96 ? -11.375 8.772 26.138 1.00 88.75 96 GLN A O 1
ATOM 790 N N . ILE A 1 97 ? -10.786 6.674 25.590 1.00 90.06 97 ILE A N 1
ATOM 791 C CA . ILE A 1 97 ? -12.122 6.101 25.807 1.00 90.06 97 ILE A CA 1
ATOM 792 C C . ILE A 1 97 ? -12.593 6.361 27.241 1.00 90.06 97 ILE A C 1
ATOM 794 O O . ILE A 1 97 ? -13.712 6.831 27.436 1.00 90.06 97 ILE A O 1
ATOM 798 N N . GLN A 1 98 ? -11.737 6.135 28.245 1.00 90.38 98 GLN A N 1
ATOM 799 C CA . GLN A 1 98 ? -12.097 6.445 29.630 1.00 90.38 98 GLN A CA 1
ATOM 800 C C . GLN A 1 98 ? -12.392 7.929 29.852 1.00 90.38 98 GLN A C 1
ATOM 802 O O . GLN A 1 98 ? -13.378 8.247 30.511 1.00 90.38 98 GLN A O 1
ATOM 807 N N . LYS A 1 99 ? -11.603 8.836 29.264 1.00 91.75 99 LYS A N 1
ATOM 808 C CA . LYS A 1 99 ? -11.875 10.279 29.351 1.00 91.75 99 LYS A CA 1
ATOM 809 C C . LYS A 1 99 ? -13.242 10.649 28.776 1.00 91.75 99 LYS A C 1
ATOM 811 O O . LYS A 1 99 ? -13.912 11.500 29.353 1.00 91.75 99 LYS A O 1
ATOM 816 N N . TYR A 1 100 ? -13.649 10.042 27.661 1.00 90.75 100 TYR A N 1
ATOM 817 C CA . TYR A 1 100 ? -14.970 10.286 27.078 1.00 90.75 100 TYR A CA 1
ATOM 818 C C . TYR A 1 100 ? -16.093 9.754 27.970 1.00 90.75 100 TYR A C 1
ATOM 820 O O . TYR A 1 100 ? -17.008 10.510 28.268 1.00 90.75 100 TYR A O 1
ATOM 828 N N . ILE A 1 101 ? -15.985 8.519 28.471 1.00 92.31 101 ILE A N 1
ATOM 829 C CA . ILE A 1 101 ? -16.982 7.936 29.391 1.00 92.31 101 ILE A CA 1
ATOM 830 C C . ILE A 1 101 ? -17.127 8.790 30.656 1.00 92.31 101 ILE A C 1
ATOM 832 O O . ILE A 1 101 ? -18.235 9.037 31.126 1.00 92.31 101 ILE A O 1
ATOM 836 N N . GLU A 1 102 ? -16.013 9.256 31.220 1.00 93.12 102 GLU A N 1
ATOM 837 C CA . GLU A 1 102 ? -16.041 10.066 32.435 1.00 93.12 102 GLU A CA 1
ATOM 838 C C . GLU A 1 102 ? -16.643 11.459 32.196 1.00 93.12 102 GLU A C 1
ATOM 840 O O . GLU A 1 102 ? -17.344 11.979 33.064 1.00 93.12 102 GLU A O 1
ATOM 845 N N . LYS A 1 103 ? -16.415 12.058 31.019 1.00 91.44 103 LYS A N 1
ATOM 846 C CA . LYS A 1 103 ? -17.089 13.303 30.617 1.00 91.44 103 LYS A CA 1
ATOM 847 C C . LYS A 1 103 ? -18.598 13.109 30.482 1.00 91.44 103 LYS A C 1
ATOM 849 O O . LYS A 1 103 ? -19.343 13.894 31.055 1.00 91.44 103 LYS A O 1
ATOM 854 N N . ASP A 1 104 ? -19.019 12.046 29.804 1.00 90.44 104 ASP A N 1
ATOM 855 C CA . ASP A 1 104 ? -20.432 11.708 29.582 1.00 90.44 104 ASP A CA 1
ATOM 856 C C . ASP A 1 104 ? -21.163 11.472 30.917 1.00 90.44 104 ASP A C 1
ATOM 858 O O . ASP A 1 104 ? -22.259 11.979 31.173 1.00 90.44 104 ASP A O 1
ATOM 862 N N . LYS A 1 105 ? -20.495 10.781 31.850 1.00 89.56 105 LYS A N 1
ATOM 863 C CA . LYS A 1 105 ? -20.985 10.594 33.219 1.00 89.56 105 LYS A CA 1
ATOM 864 C C . LYS A 1 105 ? -21.138 11.929 33.963 1.00 89.56 105 LYS A C 1
ATOM 866 O O . LYS A 1 105 ? -22.168 12.159 34.585 1.00 89.56 105 LYS A O 1
ATOM 871 N N . LYS A 1 106 ? -20.155 12.831 33.873 1.00 90.31 106 LYS A N 1
ATOM 872 C CA . LYS A 1 106 ? -20.232 14.158 34.515 1.00 90.31 106 LYS A CA 1
ATOM 873 C C . LYS A 1 106 ? -21.328 15.040 33.912 1.00 90.31 106 LYS A C 1
ATOM 875 O O . LYS A 1 106 ? -21.973 15.782 34.649 1.00 90.31 106 LYS A O 1
ATOM 880 N N . GLU A 1 107 ? -21.549 14.975 32.599 1.00 89.88 107 GLU A N 1
ATOM 881 C CA . GLU A 1 107 ? -22.651 15.695 31.951 1.00 89.88 107 GLU A CA 1
ATOM 882 C C . GLU A 1 107 ? -24.011 15.138 32.376 1.00 89.88 107 GLU A C 1
ATOM 884 O O . GLU A 1 107 ? -24.860 15.911 32.816 1.00 89.88 107 GLU A O 1
ATOM 889 N N . SER A 1 108 ? -24.211 13.818 32.344 1.00 88.00 108 SER A N 1
ATOM 890 C CA . SER A 1 108 ? -25.475 13.216 32.800 1.00 88.00 108 SER A CA 1
ATOM 891 C C . SER A 1 108 ? -25.794 13.534 34.270 1.00 88.00 108 SER A C 1
ATOM 893 O O . SER A 1 108 ? -26.930 13.886 34.581 1.00 88.00 108 SER A O 1
ATOM 895 N N . GLU A 1 109 ? -24.802 13.524 35.167 1.00 86.94 109 GLU A N 1
ATOM 896 C CA . GLU A 1 109 ? -24.972 13.926 36.575 1.00 86.94 109 GLU A CA 1
ATOM 897 C C . GLU A 1 109 ? -25.339 15.412 36.743 1.00 86.94 109 GLU A C 1
ATOM 899 O O . GLU A 1 109 ? -26.067 15.764 37.673 1.00 86.94 109 GLU A O 1
ATOM 904 N N . LYS A 1 110 ? -24.865 16.289 35.845 1.00 84.62 110 LYS A N 1
ATOM 905 C CA . LYS A 1 110 ? -25.182 17.726 35.850 1.00 84.62 110 LYS A CA 1
ATOM 906 C C . LYS A 1 110 ? -26.623 18.012 35.422 1.00 84.62 110 LYS A C 1
ATO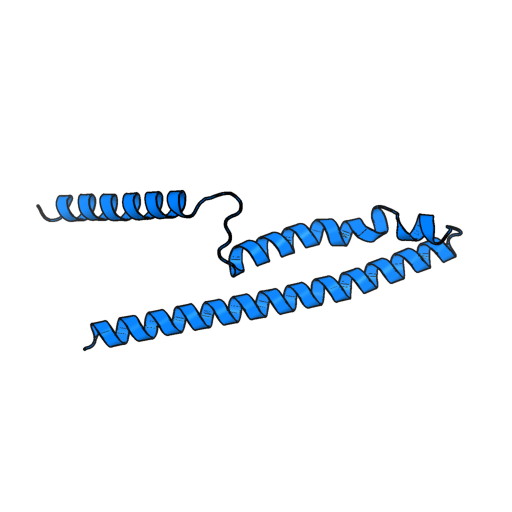M 908 O O . LYS A 1 110 ? -27.217 18.941 35.953 1.00 84.62 110 LYS A O 1
ATOM 913 N N . TYR A 1 111 ? -27.165 17.247 34.474 1.00 79.50 111 TYR A N 1
ATOM 914 C CA . TYR A 1 111 ? -28.545 17.402 33.990 1.00 79.50 111 TYR A CA 1
ATOM 915 C C . TYR A 1 111 ? -29.577 16.605 34.800 1.00 79.50 111 TYR A C 1
ATOM 917 O O . TYR A 1 111 ? -30.775 16.789 34.608 1.00 79.50 111 TYR A O 1
ATOM 925 N N . SER A 1 112 ? -29.126 15.720 35.694 1.00 74.75 112 SER A N 1
ATOM 926 C CA . SER A 1 112 ? -29.986 14.919 36.571 1.00 74.75 112 SER A CA 1
ATOM 927 C C . SER A 1 112 ? -30.183 15.531 37.973 1.00 74.75 112 SER A C 1
ATOM 929 O O . SER A 1 112 ? -30.736 14.859 38.847 1.00 74.75 112 SER A O 1
ATOM 931 N N . ARG A 1 113 ? -29.727 16.773 38.196 1.00 56.06 113 ARG A N 1
ATOM 932 C CA . ARG A 1 113 ? -29.990 17.612 39.380 1.00 56.06 113 ARG A CA 1
ATOM 933 C C . ARG A 1 113 ? -30.811 18.828 38.980 1.00 56.06 113 ARG A C 1
ATOM 935 O O . ARG A 1 113 ? -31.624 19.253 39.826 1.00 56.06 113 ARG A O 1
#

InterPro domains:
  IPR025698 2TM domain [PF13239] (14-102)

Secondary structure (DSSP, 8-state):
-HHHHHHHHHHHHHHHHHHHHHHHHHHHHHHHHHHHHHHHHHHHHHHHHTT--HHHHHSSHHHHHHHHHHHHHHHHHHHHHTT--SSS-HHHHHHHHHHHHHHHHHHHHHHT-

Foldseek 3Di:
DVVVVVVVVVVVVVVVVLVVLVVVLVVLVVCLVVVLVVQLVVQLVVVVVVVDDSCCSNPDCVSCVVSVVVVVVSVVSVCVSVVPDVPDDPV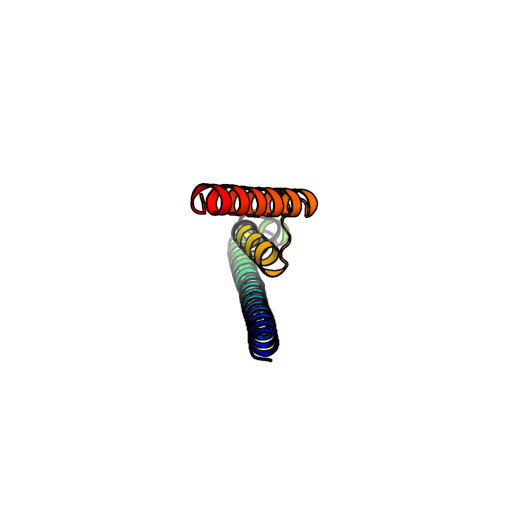RVVVVVVVVVVVVVVVVVVVVD

Organism: NCBI:txid343403

pLDDT: mean 88.35, std 8.24, range [56.06, 98.06]

Sequence (113 aa):
MELEETNRTNKMLRAKKHVDELKGFYIHLLVYILVNIFITTVTVIARINGGESFGEAFFSFASFSTAIFWGIGLAFHAAKVYNYSPFFSKDWEKRQIQKYIEKDKKESEKYSR